Protein AF-A0A7X9FQ11-F1 (afdb_monomer_lite)

Radius of gyration: 13.43 Å; chains: 1; bounding box: 25×30×42 Å

Sequence (65 aa):
MGSHHIIIRGLVLDVPYKEKEEAKALGAWWDSELKKWFVPRGLDTRPFARWFPKDEAENGSMKQE

Structure (mmCIF, N/CA/C/O backbone):
data_AF-A0A7X9FQ11-F1
#
_entry.id   AF-A0A7X9FQ11-F1
#
loop_
_atom_site.group_PDB
_atom_site.id
_atom_site.type_symbol
_atom_site.label_atom_id
_atom_site.label_alt_id
_atom_site.label_comp_id
_atom_site.label_asym_id
_atom_site.label_entity_id
_atom_site.label_seq_id
_atom_site.pdbx_PDB_ins_code
_atom_site.Cartn_x
_atom_site.Cartn_y
_atom_site.Cartn_z
_atom_site.occupancy
_atom_site.B_iso_or_equiv
_atom_site.auth_seq_id
_atom_site.auth_comp_id
_atom_site.auth_asym_id
_atom_site.auth_atom_id
_atom_site.pdbx_PDB_model_num
ATOM 1 N N . MET A 1 1 ? 6.833 -7.562 -25.830 1.00 50.06 1 MET A N 1
ATOM 2 C CA . MET A 1 1 ? 6.801 -7.664 -24.355 1.00 50.06 1 MET A CA 1
ATOM 3 C C . MET A 1 1 ? 7.593 -6.489 -23.830 1.00 50.06 1 MET A C 1
ATOM 5 O O . MET A 1 1 ? 8.794 -6.441 -24.028 1.00 50.06 1 MET A O 1
ATOM 9 N N . GLY A 1 2 ? 6.920 -5.472 -23.324 1.00 50.97 2 GLY A N 1
ATOM 10 C CA . GLY A 1 2 ? 7.563 -4.209 -22.990 1.00 50.97 2 GLY A CA 1
ATOM 11 C C . GLY A 1 2 ? 6.504 -3.298 -22.427 1.00 50.97 2 GLY A C 1
ATOM 12 O O . GLY A 1 2 ? 6.134 -2.319 -23.066 1.00 50.97 2 GLY A O 1
ATOM 13 N N . SER A 1 3 ? 5.954 -3.717 -21.290 1.00 52.19 3 SER A N 1
ATOM 14 C CA . SER A 1 3 ? 4.985 -2.970 -20.499 1.00 52.19 3 SER A CA 1
ATOM 15 C C . SER A 1 3 ? 5.679 -1.732 -19.930 1.00 52.19 3 SER A C 1
ATOM 17 O O . SER A 1 3 ? 6.008 -1.680 -18.752 1.00 52.19 3 SER A O 1
ATOM 19 N N . HIS A 1 4 ? 5.979 -0.767 -20.798 1.00 54.59 4 HIS A N 1
ATOM 20 C CA . HIS A 1 4 ? 6.554 0.511 -20.423 1.00 54.59 4 HIS A CA 1
ATOM 21 C C . HIS A 1 4 ? 5.453 1.373 -19.819 1.00 54.59 4 HIS A C 1
ATOM 23 O O . HIS A 1 4 ? 4.401 1.618 -20.409 1.00 54.59 4 HIS A O 1
ATOM 29 N N . HIS A 1 5 ? 5.720 1.747 -18.579 1.00 62.62 5 HIS A N 1
ATOM 30 C CA . HIS A 1 5 ? 4.868 2.453 -17.649 1.00 62.62 5 HIS A CA 1
ATOM 31 C C . HIS A 1 5 ? 4.573 3.868 -18.149 1.00 62.62 5 HIS A C 1
ATOM 33 O O . HIS A 1 5 ? 5.369 4.782 -17.961 1.00 62.62 5 HIS A O 1
ATOM 39 N N . ILE A 1 6 ? 3.426 4.060 -18.795 1.00 62.91 6 ILE A N 1
ATOM 40 C CA . ILE A 1 6 ? 2.956 5.382 -19.203 1.00 62.91 6 ILE A CA 1
ATOM 41 C C . ILE A 1 6 ? 1.693 5.691 -18.385 1.00 62.91 6 ILE A C 1
ATOM 43 O O . ILE A 1 6 ? 0.611 5.183 -18.658 1.00 62.91 6 ILE A O 1
ATOM 47 N N . ILE A 1 7 ? 1.910 6.528 -17.362 1.00 61.00 7 ILE A N 1
ATOM 48 C CA . ILE A 1 7 ? 0.968 7.436 -16.681 1.00 61.00 7 ILE A CA 1
ATOM 49 C C . ILE A 1 7 ? -0.241 6.795 -15.993 1.00 61.00 7 ILE A C 1
ATOM 51 O O . ILE A 1 7 ? -1.291 6.656 -16.615 1.00 61.00 7 ILE A O 1
ATOM 55 N N . ILE A 1 8 ? -0.187 6.516 -14.679 1.00 51.34 8 ILE A N 1
ATOM 56 C CA . ILE A 1 8 ? -1.439 6.309 -13.931 1.00 51.34 8 ILE A CA 1
ATOM 57 C C . ILE A 1 8 ? -1.331 6.595 -12.419 1.00 51.34 8 ILE A C 1
ATOM 59 O O . ILE A 1 8 ? -0.375 6.224 -11.754 1.00 51.34 8 ILE A O 1
ATOM 63 N N . ARG A 1 9 ? -2.351 7.292 -11.901 1.00 61.34 9 ARG A N 1
ATOM 64 C CA . ARG A 1 9 ? -2.549 7.807 -10.528 1.00 61.34 9 ARG A CA 1
ATOM 65 C C . ARG A 1 9 ? -2.326 6.746 -9.430 1.00 61.34 9 ARG A C 1
ATOM 67 O O . ARG A 1 9 ? -2.911 5.679 -9.533 1.00 61.34 9 ARG A O 1
ATOM 74 N N . GLY A 1 10 ? -1.535 7.020 -8.388 1.00 66.50 10 GLY A N 1
ATOM 75 C CA . GLY A 1 10 ? -1.322 6.088 -7.262 1.00 66.50 10 GLY A CA 1
ATOM 76 C C . GLY A 1 10 ? -2.587 5.814 -6.434 1.00 66.50 10 GLY A C 1
ATOM 77 O O . GLY A 1 10 ? -3.535 6.598 -6.477 1.00 66.50 10 GLY A O 1
ATOM 78 N N . LEU A 1 11 ? -2.607 4.695 -5.704 1.00 76.81 11 LEU A N 1
ATOM 79 C CA . LEU A 1 11 ? -3.705 4.303 -4.811 1.00 76.81 11 LEU A CA 1
ATOM 80 C C . LEU A 1 11 ? -3.258 4.359 -3.350 1.00 76.81 11 LEU A C 1
ATOM 82 O O . LEU A 1 11 ? -2.133 3.974 -3.031 1.00 76.81 11 LEU A O 1
ATOM 86 N N . VAL A 1 12 ? -4.159 4.810 -2.479 1.00 78.06 12 VAL A N 1
ATOM 87 C CA . VAL A 1 12 ? -3.958 4.814 -1.026 1.00 78.06 12 VAL A CA 1
ATOM 88 C C . VAL A 1 12 ? -4.435 3.485 -0.454 1.00 78.06 12 VAL A C 1
ATOM 90 O O . VAL A 1 12 ? -5.467 2.959 -0.873 1.00 78.06 12 VAL A O 1
ATOM 93 N N . LEU A 1 13 ? -3.684 2.953 0.498 1.00 81.81 13 LEU A N 1
ATOM 94 C CA . LEU A 1 13 ? -3.985 1.731 1.222 1.00 81.81 13 LEU A CA 1
ATOM 95 C C . LEU A 1 13 ? -4.106 2.016 2.713 1.00 81.81 13 LEU A C 1
ATOM 97 O O . LEU A 1 13 ? -3.316 2.783 3.277 1.00 81.81 13 LEU A O 1
ATOM 101 N N . ASP A 1 14 ? -5.047 1.323 3.342 1.00 83.50 14 ASP A N 1
ATOM 102 C CA . ASP A 1 14 ? -5.202 1.288 4.790 1.00 83.50 14 ASP A CA 1
ATOM 103 C C . ASP A 1 14 ? -4.607 -0.024 5.310 1.00 83.50 14 ASP A C 1
ATOM 105 O O . ASP A 1 14 ? -5.245 -1.077 5.324 1.00 83.50 14 ASP A O 1
ATOM 109 N N . VAL A 1 15 ? -3.309 0.013 5.620 1.00 82.62 15 VAL A N 1
ATOM 110 C CA . VAL A 1 15 ? -2.582 -1.166 6.100 1.00 82.62 15 VAL A CA 1
ATOM 111 C C . VAL A 1 15 ? -2.458 -1.071 7.619 1.00 82.62 15 VAL A C 1
ATOM 113 O O . VAL A 1 15 ? -1.813 -0.139 8.118 1.00 82.62 15 VAL A O 1
ATOM 116 N N . PRO A 1 16 ? -3.001 -2.035 8.378 1.00 81.31 16 PRO A N 1
ATOM 117 C CA . PRO A 1 16 ? -2.828 -2.062 9.820 1.00 81.31 16 PRO A CA 1
ATOM 118 C C . PRO A 1 16 ? -1.360 -2.318 10.183 1.00 81.31 16 PRO A C 1
ATOM 120 O O . PRO A 1 16 ? -0.611 -2.969 9.454 1.00 81.31 16 PRO A O 1
ATOM 123 N N . TYR A 1 17 ? -0.940 -1.870 11.369 1.00 77.12 17 TYR A N 1
ATOM 124 C CA . TYR A 1 17 ? 0.455 -1.975 11.826 1.00 77.12 17 TYR A CA 1
ATOM 125 C C . TYR A 1 17 ? 1.027 -3.404 11.774 1.00 77.12 17 TYR A C 1
ATOM 127 O O . TYR A 1 17 ? 2.232 -3.578 11.610 1.00 77.12 17 TYR A O 1
ATOM 135 N N . LYS A 1 18 ? 0.167 -4.422 11.890 1.00 84.38 18 LYS A N 1
ATOM 136 C CA . LYS A 1 18 ? 0.542 -5.841 11.843 1.00 84.38 18 LYS A CA 1
ATOM 137 C C . LYS A 1 18 ? 0.938 -6.325 10.441 1.00 84.38 18 LYS A C 1
ATOM 139 O O . LYS A 1 18 ? 1.727 -7.251 10.340 1.00 84.38 18 LYS A O 1
ATOM 144 N N . GLU A 1 19 ? 0.433 -5.684 9.387 1.00 85.31 19 GLU A N 1
ATOM 145 C CA . GLU A 1 19 ? 0.671 -6.052 7.978 1.00 85.31 19 GLU A CA 1
ATOM 146 C C . GLU A 1 19 ? 1.568 -5.034 7.247 1.00 85.31 19 GLU A C 1
ATOM 148 O O . GLU A 1 19 ? 1.847 -5.158 6.055 1.00 85.31 19 GLU A O 1
ATOM 153 N N . LYS A 1 20 ? 2.070 -4.020 7.965 1.00 83.12 20 LYS A N 1
ATOM 154 C CA . LYS A 1 20 ? 2.920 -2.949 7.420 1.00 83.12 20 LYS A CA 1
ATOM 155 C C . LYS A 1 20 ? 4.187 -3.480 6.737 1.00 83.12 20 LYS A C 1
ATOM 157 O O . LYS A 1 20 ? 4.672 -2.902 5.769 1.00 83.12 20 LYS A O 1
ATOM 162 N N . GLU A 1 21 ? 4.744 -4.570 7.261 1.00 87.62 21 GLU A N 1
ATOM 163 C CA . GLU A 1 21 ? 5.966 -5.185 6.743 1.00 87.62 21 GLU A CA 1
ATOM 164 C C . GLU A 1 21 ? 5.692 -5.923 5.433 1.00 87.62 21 GLU A C 1
ATOM 166 O O . GLU A 1 21 ? 6.494 -5.814 4.508 1.00 87.62 21 GLU A O 1
ATOM 171 N N . GLU A 1 22 ? 4.530 -6.576 5.313 1.00 87.12 22 GLU A N 1
ATOM 172 C CA . GLU A 1 22 ? 4.066 -7.177 4.059 1.00 87.12 22 GLU A CA 1
ATOM 173 C C . GLU A 1 22 ? 3.849 -6.099 2.995 1.00 87.12 22 GLU A C 1
ATOM 175 O O . GLU A 1 22 ? 4.392 -6.209 1.898 1.00 87.12 22 GLU A O 1
ATOM 180 N N . ALA A 1 23 ? 3.135 -5.016 3.318 1.00 85.00 23 ALA A N 1
ATOM 181 C CA . ALA A 1 23 ? 2.917 -3.923 2.370 1.00 85.00 23 ALA A CA 1
ATOM 182 C C . ALA A 1 23 ? 4.240 -3.287 1.906 1.00 85.00 23 ALA A C 1
ATOM 184 O O . ALA A 1 23 ? 4.435 -3.053 0.711 1.00 85.00 23 ALA A O 1
ATOM 185 N N . LYS A 1 24 ? 5.185 -3.073 2.830 1.00 84.31 24 LYS A N 1
ATOM 186 C CA . LYS A 1 24 ? 6.528 -2.572 2.511 1.00 84.31 24 LYS A CA 1
ATOM 187 C C . LYS A 1 24 ? 7.318 -3.539 1.631 1.00 84.31 24 LYS A C 1
ATOM 189 O O . LYS A 1 24 ? 7.945 -3.103 0.671 1.00 84.31 24 LYS A O 1
ATOM 194 N N . ALA A 1 25 ? 7.293 -4.834 1.947 1.00 87.31 25 ALA A N 1
ATOM 195 C CA . ALA A 1 25 ? 7.996 -5.869 1.191 1.00 87.31 25 ALA A CA 1
ATOM 196 C C . ALA A 1 25 ? 7.453 -6.008 -0.236 1.00 87.31 25 ALA A C 1
ATOM 198 O O . ALA A 1 25 ? 8.209 -6.268 -1.168 1.00 87.31 25 ALA A O 1
ATOM 199 N N . LEU A 1 26 ? 6.152 -5.784 -0.412 1.00 83.56 26 LEU A N 1
ATOM 200 C CA . LEU A 1 26 ? 5.513 -5.764 -1.720 1.00 83.56 26 LEU A CA 1
ATOM 201 C C . LEU A 1 26 ? 5.837 -4.496 -2.525 1.00 83.56 26 LEU A C 1
ATOM 203 O O . LEU A 1 26 ? 5.596 -4.493 -3.726 1.00 83.56 26 LEU A O 1
ATOM 207 N N . GLY A 1 27 ? 6.385 -3.454 -1.887 1.00 82.81 27 GLY A N 1
ATOM 208 C CA . GLY A 1 27 ? 6.821 -2.202 -2.511 1.00 82.81 27 GLY A CA 1
ATOM 209 C C . GLY A 1 27 ? 5.835 -1.036 -2.381 1.00 82.81 27 GLY A C 1
ATOM 210 O O . GLY A 1 27 ? 5.933 -0.071 -3.142 1.00 82.81 27 GLY A O 1
ATOM 211 N N . ALA A 1 28 ? 4.887 -1.094 -1.439 1.00 85.31 28 ALA A N 1
ATOM 212 C CA . ALA A 1 28 ? 4.154 0.103 -1.044 1.00 85.31 28 ALA A CA 1
ATOM 213 C C . ALA A 1 28 ? 5.076 1.084 -0.313 1.00 85.31 28 ALA A C 1
ATOM 215 O O . ALA A 1 28 ? 6.046 0.708 0.351 1.00 85.31 28 ALA A O 1
ATOM 216 N N . TRP A 1 29 ? 4.734 2.358 -0.415 1.00 82.56 29 TRP A N 1
ATOM 217 C CA . TRP A 1 29 ? 5.434 3.447 0.234 1.00 82.56 29 TRP A CA 1
ATOM 218 C C . TRP A 1 29 ? 4.637 3.947 1.435 1.00 82.56 29 TRP A C 1
ATOM 220 O O . TRP A 1 29 ? 3.429 4.134 1.342 1.00 82.56 29 TRP A O 1
ATOM 230 N N . TRP A 1 30 ? 5.300 4.134 2.573 1.00 84.25 30 TRP A N 1
ATOM 231 C CA . TRP A 1 30 ? 4.673 4.712 3.758 1.00 84.25 30 TRP A CA 1
ATOM 232 C C . TRP A 1 30 ? 4.806 6.229 3.730 1.00 84.25 30 TRP A C 1
ATOM 234 O O . TRP A 1 30 ? 5.922 6.749 3.687 1.00 84.25 30 TRP A O 1
ATOM 244 N N . ASP A 1 31 ? 3.673 6.912 3.824 1.00 81.88 31 ASP A N 1
ATOM 245 C CA . ASP A 1 31 ? 3.586 8.350 4.003 1.00 81.88 31 ASP A CA 1
ATOM 246 C C . ASP A 1 31 ? 3.341 8.660 5.486 1.00 81.88 31 ASP A C 1
ATOM 248 O O . ASP A 1 31 ? 2.321 8.276 6.059 1.00 81.88 31 ASP A O 1
ATOM 252 N N . SER A 1 32 ? 4.306 9.314 6.136 1.00 79.19 32 SER A N 1
ATOM 253 C CA . SER A 1 32 ? 4.226 9.626 7.569 1.00 79.19 32 SER A CA 1
ATOM 254 C C 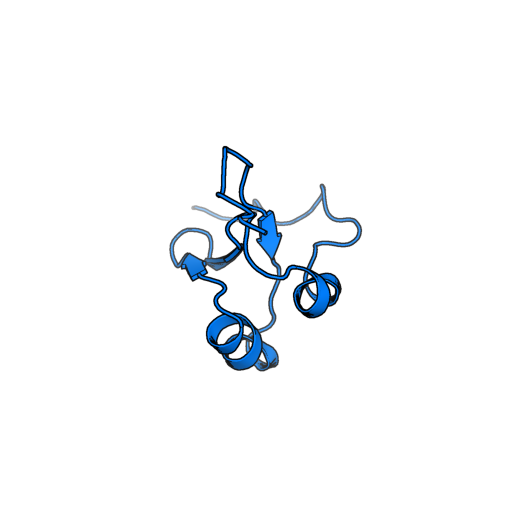. SER A 1 32 ? 3.396 10.874 7.877 1.00 79.19 32 SER A C 1
ATOM 256 O O . SER A 1 32 ? 3.059 11.083 9.044 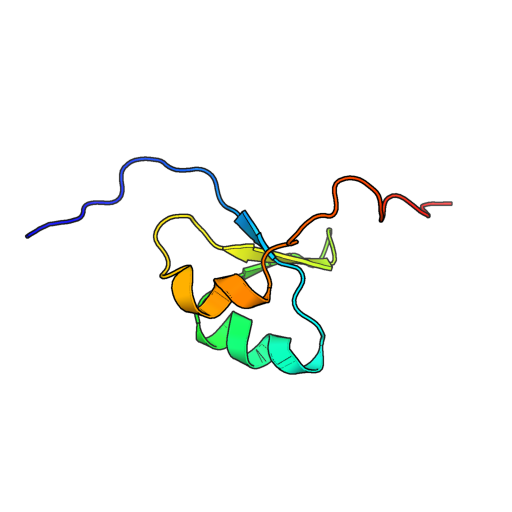1.00 79.19 32 SER A O 1
ATOM 258 N N . GLU A 1 33 ? 3.097 11.695 6.870 1.00 79.56 33 GLU A N 1
ATOM 259 C CA . GLU A 1 33 ? 2.295 12.912 7.006 1.00 79.56 33 GLU A CA 1
ATOM 260 C C . GLU A 1 33 ? 0.812 12.540 7.083 1.00 79.56 33 GLU A C 1
ATOM 262 O O . GLU A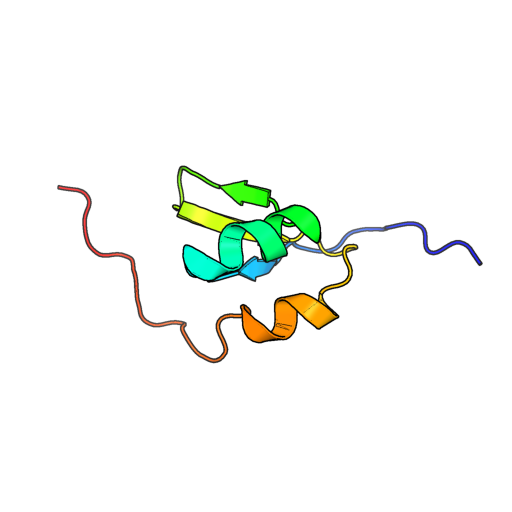 1 33 ? 0.117 12.893 8.032 1.00 79.56 33 GLU A O 1
ATOM 267 N N . LEU A 1 34 ? 0.368 11.696 6.154 1.00 72.56 34 LEU A N 1
ATOM 268 C CA . LEU A 1 34 ? -0.975 11.128 6.115 1.00 72.56 34 LEU A CA 1
ATOM 269 C C . LEU A 1 34 ? -1.107 9.856 6.958 1.00 72.56 34 LEU A C 1
ATOM 271 O O . LEU A 1 34 ? -2.221 9.371 7.148 1.00 72.56 34 LEU A O 1
ATOM 275 N N . LYS A 1 35 ? 0.014 9.311 7.458 1.00 78.62 35 LYS A N 1
ATOM 276 C CA . LYS A 1 35 ? 0.102 8.014 8.156 1.00 78.62 35 LYS A CA 1
ATOM 277 C C . LYS A 1 35 ? -0.587 6.903 7.362 1.00 78.62 35 LYS A C 1
ATOM 279 O O . LYS A 1 35 ? -1.334 6.095 7.916 1.00 78.62 35 LYS A O 1
ATOM 284 N N . LYS A 1 36 ? -0.362 6.892 6.049 1.00 80.69 36 LYS A N 1
ATOM 285 C CA . LYS A 1 36 ? -1.023 5.983 5.109 1.00 80.69 36 LYS A CA 1
ATOM 286 C C . LYS A 1 36 ? -0.033 5.376 4.138 1.00 80.69 36 LYS A C 1
ATOM 288 O O . LYS A 1 36 ? 1.045 5.909 3.891 1.00 80.69 36 LYS A O 1
ATOM 293 N N . TRP A 1 37 ? -0.411 4.234 3.584 1.00 85.69 37 TRP A N 1
ATOM 294 C CA . TRP A 1 37 ? 0.386 3.553 2.577 1.00 85.69 37 TRP A CA 1
ATOM 295 C C . TRP A 1 37 ? -0.052 3.982 1.180 1.00 85.69 37 TRP A C 1
ATOM 297 O O . TRP A 1 37 ? -1.235 4.165 0.913 1.00 85.69 37 TRP A O 1
ATOM 307 N N . PHE A 1 38 ? 0.906 4.123 0.277 1.00 82.06 38 PHE A N 1
ATOM 308 C CA . PHE A 1 38 ? 0.716 4.544 -1.101 1.00 82.06 38 PHE A CA 1
ATOM 309 C C . PHE A 1 38 ? 1.335 3.522 -2.039 1.00 82.06 38 PHE A C 1
ATOM 311 O O . PHE A 1 38 ? 2.488 3.125 -1.878 1.00 82.06 38 PHE A O 1
ATOM 318 N N . VAL A 1 39 ? 0.583 3.119 -3.057 1.00 81.00 39 VAL A N 1
ATOM 319 C CA . VAL A 1 39 ? 1.077 2.233 -4.110 1.00 81.00 39 VAL A CA 1
ATOM 320 C C . VAL A 1 39 ? 1.099 2.975 -5.440 1.00 81.00 39 VAL A C 1
ATOM 322 O O . VAL A 1 39 ? 0.051 3.452 -5.893 1.00 81.00 39 VAL A O 1
ATOM 325 N N . PRO A 1 40 ? 2.263 3.065 -6.107 1.00 76.31 40 PRO A N 1
ATOM 326 C CA . PRO A 1 40 ? 2.322 3.587 -7.464 1.00 76.31 40 PRO A CA 1
ATOM 327 C C . PRO A 1 40 ? 1.575 2.633 -8.409 1.00 76.31 40 PRO A C 1
ATOM 329 O O . PRO A 1 40 ? 1.799 1.420 -8.389 1.00 76.31 40 PRO A O 1
ATOM 332 N N . ARG A 1 41 ? 0.680 3.155 -9.261 1.00 64.62 41 ARG A N 1
ATOM 333 C CA . ARG A 1 41 ? 0.016 2.327 -10.283 1.00 64.62 41 ARG A CA 1
ATOM 334 C C . ARG A 1 41 ? 1.069 1.874 -11.293 1.00 64.62 41 ARG A C 1
ATOM 336 O O . ARG A 1 41 ? 1.603 2.671 -12.055 1.00 64.62 41 ARG A O 1
ATOM 343 N N . GLY A 1 42 ? 1.378 0.584 -11.241 1.00 69.44 42 GLY A N 1
ATOM 344 C CA . GLY A 1 42 ? 2.536 -0.035 -11.889 1.00 69.44 42 GLY A CA 1
ATOM 345 C C . GLY A 1 42 ? 3.114 -1.158 -11.031 1.00 69.44 42 GLY A C 1
ATOM 346 O O . GLY A 1 42 ? 3.662 -2.114 -11.569 1.00 69.44 42 GLY A O 1
ATOM 347 N N . LEU A 1 43 ? 2.904 -1.083 -9.713 1.00 73.94 43 LEU A N 1
ATOM 348 C CA . LEU A 1 43 ? 3.075 -2.214 -8.815 1.00 73.94 43 LEU A CA 1
ATOM 349 C C . LEU A 1 43 ? 1.908 -3.196 -8.933 1.00 73.94 43 LEU A C 1
ATOM 351 O O . LEU A 1 43 ? 0.774 -2.815 -9.240 1.00 73.94 43 LEU A O 1
ATOM 355 N N . ASP A 1 44 ? 2.186 -4.457 -8.622 1.00 75.00 44 ASP A N 1
ATOM 356 C CA . ASP A 1 44 ? 1.176 -5.499 -8.541 1.00 75.00 44 ASP A CA 1
ATOM 357 C C . ASP A 1 44 ? 0.209 -5.195 -7.390 1.00 75.00 44 ASP A C 1
ATOM 359 O O . ASP A 1 44 ? 0.506 -5.455 -6.233 1.00 75.00 44 ASP A O 1
ATOM 363 N N . THR A 1 45 ? -0.959 -4.621 -7.696 1.00 74.12 45 THR A N 1
ATOM 364 C CA . THR A 1 45 ? -1.985 -4.253 -6.702 1.00 74.12 45 THR A CA 1
ATOM 365 C C . THR A 1 45 ? -2.819 -5.437 -6.220 1.00 74.12 45 THR A C 1
ATOM 367 O O . THR A 1 45 ? -3.569 -5.310 -5.256 1.00 74.12 45 THR A O 1
ATOM 370 N N . ARG A 1 46 ? -2.682 -6.603 -6.865 1.00 80.44 46 ARG A N 1
ATOM 371 C CA . ARG A 1 46 ? -3.366 -7.858 -6.510 1.00 80.44 46 ARG A CA 1
ATOM 372 C C . ARG A 1 46 ? -3.210 -8.234 -5.026 1.00 80.44 46 ARG A C 1
ATOM 374 O O . ARG A 1 46 ? -4.234 -8.444 -4.382 1.00 80.44 46 ARG A O 1
ATOM 381 N N . PRO A 1 47 ? -1.993 -8.291 -4.447 1.00 80.38 47 PRO A N 1
ATOM 382 C CA . PRO A 1 47 ? -1.820 -8.557 -3.018 1.00 80.38 47 PRO A CA 1
ATOM 383 C C . PRO A 1 47 ? -2.350 -7.425 -2.136 1.00 80.38 47 PRO A C 1
ATOM 385 O O . PRO A 1 47 ? -2.855 -7.697 -1.048 1.00 80.38 47 PRO A O 1
ATOM 388 N N . PHE A 1 48 ? -2.311 -6.182 -2.628 1.00 79.25 48 PHE A N 1
ATOM 389 C CA . PHE A 1 48 ? -2.827 -5.022 -1.905 1.00 79.25 48 PHE A CA 1
ATOM 390 C C . PHE A 1 48 ? -4.343 -4.865 -1.969 1.00 79.25 48 PHE A C 1
ATOM 392 O O . PHE A 1 48 ? -4.895 -4.012 -1.278 1.00 79.25 48 PHE A O 1
ATOM 399 N N . ALA A 1 49 ? -5.034 -5.726 -2.721 1.00 79.94 49 ALA A N 1
ATOM 400 C CA . ALA A 1 49 ? -6.485 -5.705 -2.821 1.00 79.94 49 ALA A CA 1
ATOM 401 C C . ALA A 1 49 ? -7.193 -5.853 -1.468 1.00 79.94 49 ALA A C 1
ATOM 403 O O . ALA A 1 49 ? -8.307 -5.362 -1.301 1.00 79.94 49 ALA A O 1
ATOM 404 N N . ARG A 1 50 ? -6.526 -6.492 -0.498 1.00 82.12 50 ARG A N 1
ATOM 405 C CA . ARG A 1 50 ? -7.013 -6.639 0.877 1.00 82.12 50 ARG A CA 1
ATOM 406 C C . ARG A 1 50 ? -6.943 -5.347 1.703 1.00 82.12 50 ARG A C 1
ATOM 408 O O . ARG A 1 50 ? -7.698 -5.227 2.657 1.00 82.12 50 ARG A O 1
ATOM 415 N N . TRP A 1 51 ? -6.055 -4.417 1.338 1.00 83.69 51 TRP A N 1
ATOM 416 C CA . TRP A 1 51 ? -5.838 -3.137 2.028 1.00 83.69 51 TRP A CA 1
ATOM 417 C C . TRP A 1 51 ? -6.444 -1.951 1.274 1.00 83.69 51 TRP A C 1
ATOM 419 O O . TRP A 1 51 ? -6.313 -0.810 1.720 1.00 83.69 51 TRP A O 1
ATOM 429 N N . PHE A 1 52 ? -7.083 -2.180 0.118 1.00 79.75 52 PHE A N 1
ATOM 430 C CA . PHE A 1 52 ? -7.879 -1.123 -0.492 1.00 79.75 52 PHE A CA 1
ATOM 431 C C . PHE A 1 52 ? -9.035 -0.775 0.442 1.00 79.75 52 PHE A C 1
ATOM 433 O O . PHE A 1 52 ? -9.704 -1.694 0.927 1.00 79.75 52 PHE A O 1
ATOM 440 N N . PRO A 1 53 ? -9.297 0.525 0.670 1.00 69.81 53 PRO A N 1
ATOM 441 C CA . PRO A 1 53 ? -10.482 0.946 1.395 1.00 69.81 53 PRO A CA 1
ATOM 442 C C . PRO A 1 53 ? -11.684 0.451 0.593 1.00 69.81 53 PRO A C 1
ATOM 444 O O . PRO A 1 53 ? -11.955 0.928 -0.509 1.00 69.81 53 PRO A O 1
ATOM 447 N N . LYS A 1 54 ? -12.327 -0.606 1.086 1.00 60.94 54 LYS A N 1
ATOM 448 C CA . LYS A 1 54 ? -13.334 -1.339 0.315 1.00 60.94 54 LYS A CA 1
ATOM 449 C C . LYS A 1 54 ? -14.646 -0.561 0.201 1.00 60.94 54 LYS A C 1
ATOM 451 O O . LYS A 1 54 ? -15.426 -0.888 -0.682 1.00 60.94 54 LYS A O 1
ATOM 456 N N . ASP A 1 55 ? -14.839 0.450 1.048 1.00 56.62 55 ASP A N 1
ATOM 457 C CA . ASP A 1 55 ? -15.954 1.400 1.061 1.00 56.62 55 ASP A CA 1
ATOM 458 C C . ASP A 1 55 ? -15.701 2.407 2.209 1.00 56.62 55 ASP A C 1
ATOM 460 O O . ASP A 1 55 ? -16.148 2.175 3.316 1.00 56.62 55 ASP A O 1
ATOM 464 N N . GLU A 1 56 ? -14.883 3.454 2.044 1.00 51.75 56 GLU A N 1
ATOM 465 C CA . GLU A 1 56 ? -14.681 4.459 3.118 1.00 51.75 56 GLU A CA 1
ATOM 466 C C . GLU A 1 56 ? -14.402 5.840 2.505 1.00 51.75 56 GLU A C 1
ATOM 468 O O . GLU A 1 56 ? -13.276 6.340 2.472 1.00 51.75 56 GLU A O 1
ATOM 473 N N . ALA A 1 57 ? -15.459 6.452 1.975 1.00 47.81 57 ALA A N 1
ATOM 474 C CA . ALA A 1 57 ? -15.513 7.886 1.713 1.00 47.81 57 ALA A CA 1
ATOM 475 C C . ALA A 1 57 ? -15.879 8.698 2.977 1.00 47.81 57 ALA A C 1
ATOM 477 O O . ALA A 1 57 ? -16.092 9.897 2.859 1.00 47.81 57 ALA A O 1
ATOM 478 N N . GLU A 1 58 ? -15.947 8.092 4.171 1.00 54.38 58 GLU A N 1
ATOM 479 C CA . GLU A 1 58 ? -16.599 8.707 5.343 1.00 54.38 58 GLU A CA 1
ATOM 480 C C . GLU A 1 58 ? -15.874 8.513 6.691 1.00 54.38 58 GLU A C 1
ATOM 482 O O . GLU A 1 58 ? -16.512 8.559 7.741 1.00 54.38 58 GLU A O 1
ATOM 487 N N . ASN A 1 59 ? -14.541 8.374 6.748 1.00 47.16 59 ASN A N 1
ATOM 488 C CA . ASN A 1 59 ? -13.877 8.586 8.042 1.00 47.16 59 ASN A CA 1
ATOM 489 C C . ASN A 1 59 ? -12.394 8.969 7.992 1.00 47.16 59 ASN A C 1
ATOM 491 O O . ASN A 1 59 ? -11.569 8.293 7.378 1.00 47.16 59 ASN A O 1
ATOM 495 N N . GLY A 1 60 ? -12.041 10.027 8.731 1.00 50.19 60 GLY A N 1
ATOM 496 C CA . GLY A 1 60 ? -10.664 10.253 9.171 1.00 50.19 60 GLY A CA 1
ATOM 497 C C . GLY A 1 60 ? -10.110 11.673 9.095 1.00 50.19 60 GLY A C 1
ATOM 498 O O . GLY A 1 60 ? -8.932 11.840 9.382 1.00 50.19 60 GLY A O 1
ATOM 499 N N . SER A 1 61 ? -10.896 12.702 8.763 1.00 44.72 61 SER A N 1
ATOM 500 C CA . SER A 1 61 ? -10.519 14.083 9.102 1.00 44.72 61 SER A CA 1
ATOM 501 C C . SER A 1 61 ? -11.077 14.418 10.481 1.00 44.72 61 SER A C 1
ATOM 503 O O . SER A 1 61 ? -12.032 15.178 10.614 1.00 44.72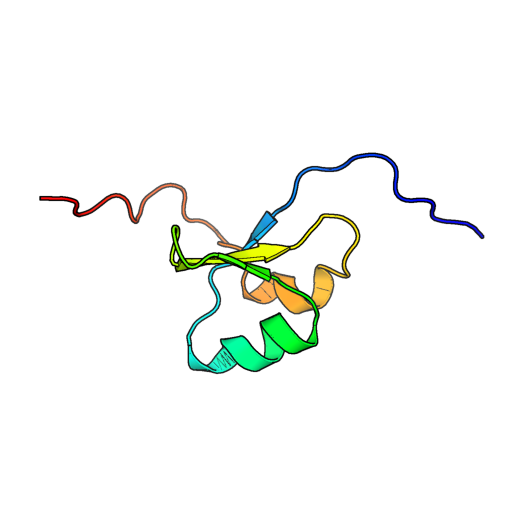 61 SER A O 1
ATOM 505 N N . MET A 1 62 ? -10.509 13.815 11.528 1.00 53.12 62 MET A N 1
ATOM 506 C CA . MET A 1 62 ? -10.732 14.297 12.884 1.00 53.12 62 MET A CA 1
ATOM 507 C C . MET A 1 62 ? -9.399 14.504 13.602 1.00 53.12 62 MET A C 1
ATOM 509 O O . MET A 1 62 ? -8.729 13.550 13.987 1.00 53.12 62 MET A O 1
ATOM 513 N N . LYS A 1 63 ? -9.138 15.800 13.834 1.00 44.69 63 LYS A N 1
ATOM 514 C CA . LYS A 1 63 ? -8.140 16.464 14.691 1.00 44.69 63 LYS A CA 1
ATOM 515 C C . LYS A 1 63 ? -6.872 16.965 13.990 1.00 44.69 63 LYS A C 1
ATOM 517 O O . LYS A 1 63 ? -5.893 16.243 13.847 1.00 44.69 63 LYS A O 1
ATOM 522 N N . GLN A 1 64 ? -6.865 18.269 13.727 1.00 36.62 64 GLN A N 1
ATOM 523 C CA . GLN A 1 64 ? -5.775 19.116 14.203 1.00 36.62 64 GLN A CA 1
ATOM 524 C C . GLN A 1 64 ? -6.394 20.291 14.973 1.00 36.62 64 GLN A C 1
ATOM 526 O O . GLN A 1 64 ? -7.401 20.851 14.541 1.00 36.62 64 GLN A O 1
ATOM 531 N N . GLU A 1 65 ? -5.867 20.483 16.180 1.00 46.66 65 GLU A N 1
ATOM 532 C CA . GLU A 1 65 ? -6.245 21.430 17.239 1.00 46.66 65 GLU A CA 1
ATOM 533 C C . GLU A 1 65 ? -5.916 22.893 16.924 1.00 46.66 65 GLU A C 1
ATOM 535 O O . GLU A 1 65 ? -4.984 23.130 16.120 1.00 46.66 65 GLU A O 1
#

Foldseek 3Di:
DDPDDDDDDKAKFQDPPVCVVVCVVQPWDQDPVLRTTIDDPVGDCVVVPVGHPPDDPDDDPDDDD

InterPro domains:
  IPR043764 Domain of unknown function DUF5710 [PF18974] (12-53)

Secondary structure (DSSP, 8-state):
----------EEE---TTTHHHHHHHT-EEETTTTEEEE-BTB--TGGGGTS-SS-SS-------

Organism: NCBI:txid2024889

pLDDT: mean 71.11, std 14.12, range [36.62, 87.62]

=== Feature glossary ===
Each block in this record encodes a different view of the same protein. In brief:

Predicte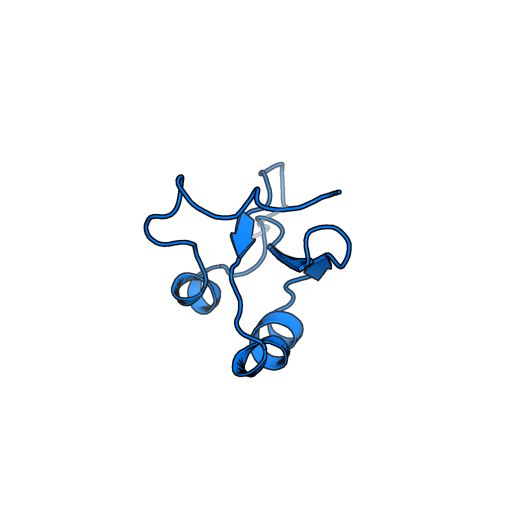d aligned error. PAE(i, j) answers: if I align the predicted and true structures on residue i, how far off (in Å) do I expect residue j to be? A block-diagonal PAE matrix with low values on the blocks and high values off-diagonal is the signature of a multi-domain protein with confidently predicted domains but uncertain inter-domain orientation.

Contact-map, Ramachandran, and PAE plots. Plot images: a contact map (which residues are close in 3D, as an N×N binary image), a Ramachandran scatter (backbone torsion angles, revealing secondary-structure composition at a glance), and — for AlphaFold structures — a PAE heatmap (pairwise prediction confidence).

Backbone torsions (φ/ψ). φ (phi) and ψ (psi) are the two rotatable backbone dihedrals per residue: φ is the C(i-1)–N–Cα–C torsion, ψ is the N–Cα–C–N(i+1) torsion, both in degrees on (−180°, 180°]. α-helical residues cluster near (−60°, −45°); β-strand residues near (−120°, +130°). A Ramachandran plot is simply a scatter of (φ, ψ) for every residue.

Foldseek 3Di. A 3Di character summarizes, for each residue, the relative orientation of the Cα frame of its nearest spatial neighbor. Because it encodes fold topology rather than chemistry, 3Di alignments detect remote structural similarity that sequence alignment misses.

Radius of gyration, Cα contacts, bounding box. Three whole-structure scalars: the radius of gyration (RMS distance of Cα from centroid, in Å), the count of Cα–Cα contacts (pairs closer than 8 Å and separated by more than four residues in sequence — i.e. tertiary, not local, contacts), and the bounding-box dimensions. Together they distinguish compact globular folds from extended fibres or disordered chains.

Sequence. Sequence gives the chain of amino acids in standard one-letter code (A=alanine, C=cysteine, …, Y=tyrosine), read N→C. It is the only feature that is directly encoded by the gene; all structural features are derived from the folded form of this sequence.

mmCIF coordinates. Atomic coordinates in PDBx/mmCIF format — the same representation the Protein Data Bank distributes. Each line of the _atom_site loop places one backbone atom in Cartesian space (units: ångströms, origin: arbitrary).

Secondary structure (3-state, P-SEA). Three-state secondary structure (P-SEA) collapses the eight DSSP classes into helix (a), strand (b), and coil (c). P-SEA assigns these from Cα geometry alone — distances and angles — without requiring backbone oxygens, so it works on any Cα trace.

InterPro / GO / CATH / organism. Functional annotations link the protein to curated databases. InterPro entries identify conserved domains and families by matching the sequence against member-database signatures (Pfam, PROSITE, CDD, …). Gene Ontology (GO) terms describe molecular function, biological process, and cellular component in a controlled vocabulary. CATH places the structure in a hierarchical fold classification (Class/Architecture/Topology/Homologous-superfamily). The organism is the source species.

B-factor. B-factor (Debye–Waller factor) reflects atomic displacement in the crysta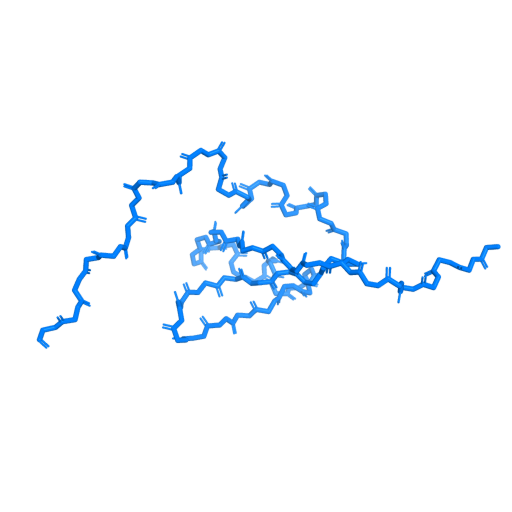l lattice. It is an experimental observable (units Å²), not a prediction; low values mean the atom is pinned down, high values mean it moves or is heterogeneous across the crystal.

Rendered structure images. Structure images are PyMOL renders from six orthogonal camera directions. Cartoon representation draws helices as coils and strands as arrows; sticks shows the backbone as bonds; surface shows the solvent-excluded envelope. Rainbow coloring maps sequence position to hue (blue→red, N→C); chain coloring assigns a distinct color per polypeptide.

Solvent-accessible surface area. Solvent-accessible surface area (SASA) is the area in Å² traced out by the centre of a 1.4 Å probe sphere (a water molecule) rolled over the protein's van der Waals surface (Shrake–Rupley / Lee–Richards construction). Buried residues have near-zero SASA; fully exposed residues can exceed 200 Å². The total SASA scales roughly with the number of surface residues.

Secondary structure (8-state, DSSP). The SS8 string is DSSP's per-residue secondary-structure call. α-helix (H) means an i→i+4 H-bond ladder; β-strand (E) means the residue participates in a β-sheet; 3₁₀ (G) and π (I) are tighter and wider helices; T/S are turns/bends; '-' is loop.

pLDDT. For AlphaFold models, the B-factor field carries pLDDT — the model's own estimate of local accuracy on a 0–100 scale. Regions with pLDDT<50 should be treated as essentially unmodeled; they often correspond to intrinsically disordered segments.

Nearest PDB structures. Nearest PDB neighbors are the top structural matches found by Foldseek when searching this structure against the entire Protein Data Bank. Each hit reports a TM-score (0 to 1; >0.5 almost always implies the same fold) and an E-value. These are *structural* homologs — they may share no detectable sequence similarity.